Protein AF-A0A2N6A193-F1 (afdb_monomer_lite)

Radius of gyration: 11.96 Å; chains: 1; bounding box: 23×36×30 Å

Sequence (76 aa):
MQEITKEHVLEVCKLGQMGAHVCSYLVITDGQIACAKGTRIQQVIDSRREDGNMIAMGDNCEGRIGKVDPPEKKPE

Structure (mmCIF, N/CA/C/O backbone):
data_AF-A0A2N6A193-F1
#
_entry.id   AF-A0A2N6A193-F1
#
loop_
_atom_site.group_PDB
_atom_site.id
_atom_site.type_symbol
_atom_site.label_atom_id
_atom_site.label_alt_id
_atom_site.label_comp_id
_atom_site.label_asym_id
_atom_site.label_entity_id
_atom_site.label_seq_id
_atom_site.pdbx_PDB_ins_code
_atom_site.Cartn_x
_atom_site.Cartn_y
_atom_site.Cartn_z
_atom_site.occupancy
_atom_site.B_iso_or_equiv
_atom_site.auth_seq_id
_atom_site.auth_comp_id
_atom_site.auth_asym_id
_atom_site.auth_atom_id
_atom_site.pdbx_PDB_model_num
ATOM 1 N N . MET A 1 1 ? 0.942 -10.752 14.387 1.00 60.53 1 MET A N 1
ATOM 2 C CA . MET A 1 1 ? 0.832 -9.729 13.324 1.00 60.53 1 MET A CA 1
ATOM 3 C C . MET A 1 1 ? 0.273 -8.461 13.952 1.00 60.53 1 MET A C 1
ATOM 5 O O . MET A 1 1 ? -0.570 -8.584 14.829 1.00 60.53 1 MET A O 1
ATOM 9 N N . GLN A 1 2 ? 0.795 -7.288 13.594 1.00 78.75 2 GLN A N 1
ATOM 10 C CA . GLN A 1 2 ? 0.386 -6.013 14.199 1.00 78.75 2 GLN A CA 1
ATOM 11 C C . GLN A 1 2 ? -0.759 -5.373 13.395 1.00 78.75 2 GLN A C 1
ATOM 13 O O . GLN A 1 2 ? -0.854 -5.587 12.185 1.00 78.75 2 GLN A O 1
ATOM 18 N N . GLU A 1 3 ? -1.611 -4.601 14.066 1.00 87.19 3 GLU A N 1
ATOM 19 C CA . GLU A 1 3 ? -2.733 -3.889 13.446 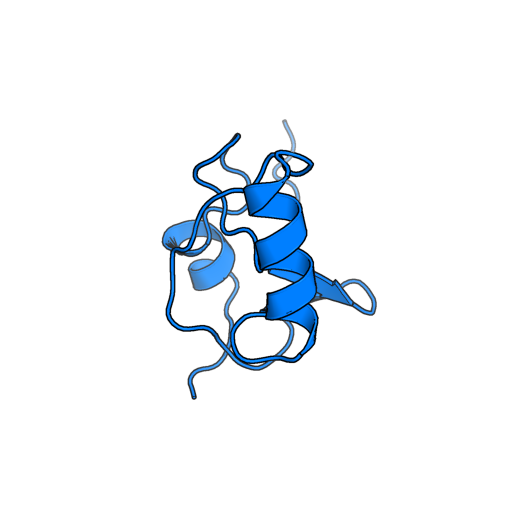1.00 87.19 3 GLU A CA 1
ATOM 20 C C . GLU A 1 3 ? -2.247 -2.727 12.563 1.00 87.19 3 GLU A C 1
ATOM 22 O O . GLU A 1 3 ? -1.164 -2.167 12.787 1.00 87.19 3 GLU A O 1
ATOM 27 N N . ILE A 1 4 ? -3.022 -2.397 11.530 1.00 92.06 4 ILE A N 1
ATOM 28 C CA . ILE A 1 4 ? -2.815 -1.207 10.704 1.00 92.06 4 ILE A CA 1
ATOM 29 C C . ILE A 1 4 ? -3.429 0.019 11.392 1.00 92.06 4 ILE A C 1
ATOM 31 O O . ILE A 1 4 ? -4.595 0.007 11.765 1.00 92.06 4 ILE A O 1
ATOM 35 N N . THR A 1 5 ? -2.653 1.093 11.540 1.00 93.19 5 THR A N 1
ATOM 36 C CA . THR A 1 5 ? -3.130 2.369 12.104 1.00 93.19 5 THR A CA 1
ATOM 37 C C . THR A 1 5 ? -3.016 3.494 11.078 1.00 93.19 5 THR A C 1
ATOM 39 O O . THR A 1 5 ? -2.307 3.357 10.074 1.00 93.19 5 THR A O 1
ATOM 42 N N . LYS A 1 6 ? -3.685 4.629 11.327 1.00 92.25 6 LYS A N 1
ATOM 43 C CA . LYS A 1 6 ? -3.606 5.809 10.449 1.00 92.25 6 LYS A CA 1
ATOM 44 C C . LYS A 1 6 ? -2.171 6.329 10.354 1.00 92.25 6 LYS A C 1
ATOM 46 O O . LYS A 1 6 ? -1.690 6.619 9.263 1.00 92.25 6 LYS A O 1
ATOM 51 N N . GLU A 1 7 ? -1.464 6.362 11.478 1.00 92.94 7 GLU A N 1
ATOM 52 C CA . GLU A 1 7 ? -0.070 6.806 11.574 1.00 92.94 7 GLU A CA 1
ATOM 53 C C . GLU A 1 7 ? 0.848 5.880 10.776 1.00 92.94 7 GLU A C 1
ATOM 55 O O . GLU A 1 7 ? 1.722 6.346 10.052 1.00 92.94 7 GLU A O 1
ATOM 60 N N . HIS A 1 8 ? 0.623 4.563 10.835 1.00 93.56 8 HIS A N 1
ATOM 61 C CA . HIS A 1 8 ? 1.391 3.617 10.029 1.00 93.56 8 HIS A CA 1
ATOM 62 C C . HIS A 1 8 ? 1.191 3.862 8.529 1.00 93.56 8 HIS A C 1
ATOM 64 O O . HIS A 1 8 ? 2.152 3.858 7.758 1.00 93.56 8 HIS A O 1
ATOM 70 N N . VAL A 1 9 ? -0.055 4.097 8.118 1.00 93.56 9 VAL A N 1
ATOM 71 C CA . VAL A 1 9 ? -0.404 4.358 6.719 1.00 93.56 9 VAL A CA 1
ATOM 72 C C . VAL A 1 9 ? 0.244 5.653 6.207 1.00 93.56 9 VAL A C 1
ATOM 74 O O . VAL A 1 9 ? 0.750 5.673 5.084 1.00 93.56 9 VAL A O 1
ATOM 77 N N . LEU A 1 10 ? 0.280 6.705 7.027 1.00 93.12 10 LEU A N 1
ATOM 78 C CA . LEU A 1 10 ? 0.857 8.004 6.669 1.00 93.12 10 LEU A CA 1
ATOM 79 C C . LEU A 1 10 ? 2.391 8.013 6.713 1.00 93.12 10 LEU A C 1
ATOM 81 O O . LEU A 1 10 ? 3.024 8.430 5.750 1.00 93.12 10 LEU A O 1
ATOM 85 N N . GLU A 1 11 ? 2.998 7.523 7.792 1.00 93.31 11 GLU A N 1
ATOM 86 C CA . GLU A 1 11 ? 4.438 7.687 8.036 1.00 93.31 11 GLU A CA 1
ATOM 87 C C . GLU A 1 11 ? 5.272 6.553 7.429 1.00 93.31 11 GLU A C 1
ATOM 89 O O . GLU A 1 11 ? 6.340 6.781 6.861 1.00 93.31 11 GLU A O 1
ATOM 94 N N . VAL A 1 12 ? 4.778 5.311 7.513 1.00 94.75 12 VAL A N 1
ATOM 95 C CA . VAL A 1 12 ? 5.509 4.129 7.028 1.00 94.75 12 VAL A CA 1
ATOM 96 C C . VAL A 1 12 ? 5.099 3.800 5.600 1.00 94.75 12 VAL A C 1
ATOM 98 O O . VAL A 1 12 ? 5.937 3.702 4.702 1.00 94.75 12 VAL A O 1
ATOM 101 N N . CYS A 1 13 ? 3.796 3.666 5.352 1.00 94.94 13 CYS A N 1
ATOM 102 C CA . CYS A 1 13 ? 3.301 3.388 4.008 1.00 94.94 13 CYS A CA 1
ATOM 103 C C . CYS A 1 13 ? 3.285 4.631 3.106 1.00 94.94 13 CYS A C 1
ATOM 105 O O . CYS A 1 13 ? 3.088 4.483 1.898 1.00 94.94 13 CYS A O 1
ATOM 107 N N . LYS A 1 14 ? 3.569 5.816 3.665 1.00 94.44 14 LYS A N 1
ATOM 108 C CA . LYS A 1 14 ? 3.742 7.082 2.940 1.00 94.44 14 LYS A CA 1
ATOM 109 C C . LYS A 1 14 ? 2.510 7.499 2.137 1.00 94.44 14 LYS A C 1
ATOM 111 O O . LYS A 1 14 ? 2.634 8.159 1.108 1.00 94.44 14 LYS A O 1
ATOM 116 N N . LEU A 1 15 ? 1.312 7.110 2.577 1.00 90.19 15 LEU A N 1
ATOM 117 C CA . LEU A 1 15 ? 0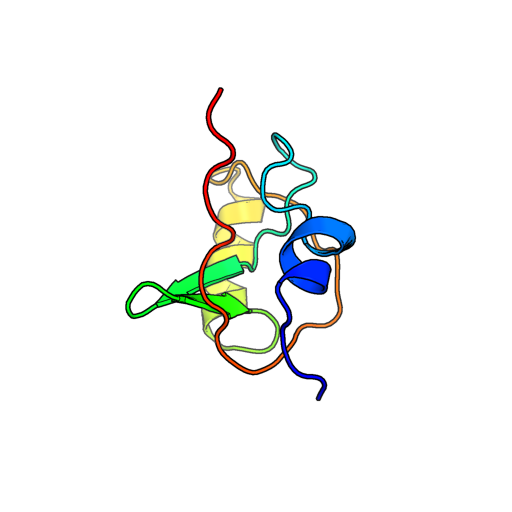.078 7.519 1.912 1.00 90.19 15 LEU A CA 1
ATOM 118 C C .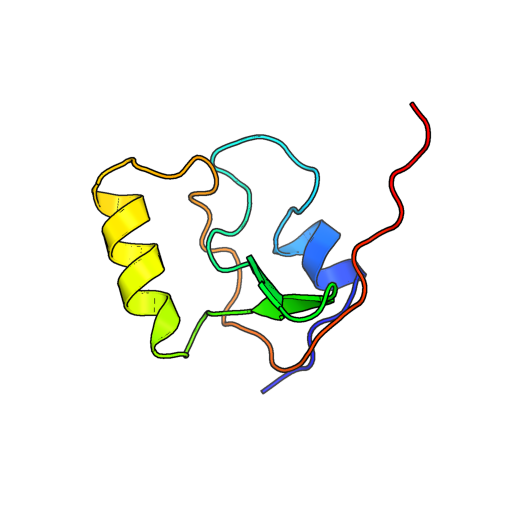 LEU A 1 15 ? -0.051 9.048 1.931 1.00 90.19 15 LEU A C 1
ATOM 120 O O . LEU A 1 15 ? 0.137 9.678 2.967 1.00 90.19 15 LEU A O 1
ATOM 124 N N . GLY A 1 16 ? -0.379 9.638 0.781 1.00 84.88 16 GLY A N 1
ATOM 125 C CA . GLY A 1 16 ? -0.436 11.094 0.608 1.00 84.88 16 GLY A CA 1
ATOM 126 C C . GLY A 1 16 ? 0.900 11.730 0.212 1.00 84.88 16 GLY A C 1
ATOM 127 O O . GLY A 1 16 ? 0.919 12.894 -0.176 1.00 84.88 16 GLY A O 1
ATOM 128 N N . GLN A 1 17 ? 2.003 10.975 0.234 1.00 84.38 17 GLN A N 1
ATOM 129 C CA . GLN A 1 17 ? 3.233 11.362 -0.457 1.00 84.38 17 GLN A CA 1
ATOM 130 C C . GLN A 1 17 ? 3.138 10.959 -1.938 1.00 84.38 17 GLN A C 1
ATOM 132 O O . GLN A 1 17 ? 2.328 10.112 -2.313 1.00 84.38 17 GLN A O 1
ATOM 137 N N . MET A 1 18 ? 3.925 11.587 -2.813 1.00 75.62 18 MET A N 1
ATOM 138 C CA . MET A 1 18 ? 3.821 11.356 -4.258 1.00 75.62 18 MET A CA 1
ATOM 139 C C . MET A 1 18 ? 4.748 10.234 -4.745 1.00 75.62 18 MET A C 1
ATOM 141 O O . MET A 1 18 ? 5.917 10.152 -4.365 1.00 75.62 18 MET A O 1
ATOM 145 N N . GLY A 1 19 ? 4.239 9.428 -5.679 1.00 79.56 19 GLY A N 1
ATOM 146 C CA . GLY A 1 19 ? 5.061 8.621 -6.581 1.00 79.56 19 GLY A CA 1
ATOM 147 C C . GLY A 1 19 ? 5.542 7.275 -6.030 1.00 79.56 19 GLY A C 1
ATOM 148 O O . GLY A 1 19 ? 4.893 6.631 -5.206 1.00 79.56 19 GLY A O 1
ATOM 149 N N . ALA A 1 20 ? 6.718 6.864 -6.509 1.00 87.56 20 ALA A N 1
ATOM 150 C CA . ALA A 1 20 ? 7.305 5.541 -6.295 1.00 87.56 20 ALA A CA 1
ATOM 151 C C . ALA A 1 20 ? 7.579 5.184 -4.824 1.00 87.56 20 ALA A C 1
ATOM 153 O O . ALA A 1 20 ? 7.748 4.012 -4.508 1.00 87.56 20 ALA A O 1
ATOM 154 N N . HIS A 1 21 ? 7.610 6.162 -3.916 1.00 89.56 21 HIS A N 1
ATOM 155 C CA . HIS A 1 21 ? 7.892 5.931 -2.497 1.00 89.56 21 HIS A CA 1
ATOM 156 C C . HIS A 1 21 ? 6.677 5.460 -1.688 1.00 89.56 21 HIS A C 1
ATOM 158 O O . HIS A 1 21 ? 6.849 4.984 -0.563 1.00 89.56 21 HIS A O 1
ATOM 164 N N . VAL A 1 22 ? 5.465 5.583 -2.233 1.00 94.62 22 VAL A N 1
ATOM 165 C CA . VAL A 1 22 ? 4.241 5.105 -1.579 1.00 94.62 22 VAL A CA 1
ATOM 166 C C . VAL A 1 22 ? 4.209 3.583 -1.603 1.00 94.62 22 VAL A C 1
ATOM 168 O O . VAL A 1 22 ? 4.513 2.968 -2.626 1.00 94.62 22 VAL A O 1
ATOM 171 N N . CYS A 1 23 ? 3.827 2.977 -0.479 1.00 95.75 23 CYS A N 1
ATOM 172 C CA . CYS A 1 23 ? 3.687 1.533 -0.371 1.00 95.75 23 CYS A CA 1
ATOM 173 C C . CYS A 1 23 ? 2.624 1.019 -1.350 1.00 95.75 23 CYS A C 1
ATOM 175 O O . CYS A 1 23 ? 1.466 1.434 -1.318 1.00 95.75 23 CYS A O 1
ATOM 177 N N . SER A 1 24 ? 3.035 0.083 -2.194 1.00 96.25 24 SER A N 1
ATOM 178 C CA . SER A 1 24 ? 2.218 -0.522 -3.248 1.00 96.25 24 SER A CA 1
ATOM 179 C C . SER A 1 24 ? 1.087 -1.414 -2.724 1.00 96.25 24 SER A C 1
ATOM 181 O O . SER A 1 24 ? 0.090 -1.620 -3.411 1.00 96.25 24 SER A O 1
ATOM 183 N N . TYR A 1 25 ? 1.219 -1.928 -1.498 1.00 96.12 25 TYR A N 1
ATOM 184 C CA . TYR A 1 25 ? 0.293 -2.911 -0.931 1.00 96.12 25 TYR A CA 1
ATOM 185 C C . TYR A 1 25 ? -0.894 -2.305 -0.174 1.00 96.12 25 TYR A C 1
ATOM 187 O O . TYR A 1 25 ? -1.654 -3.052 0.445 1.00 96.12 25 TYR A O 1
ATOM 195 N N . LEU A 1 26 ? -1.058 -0.980 -0.168 1.00 94.50 26 LEU A N 1
ATOM 196 C CA . LEU A 1 26 ? -2.266 -0.358 0.369 1.00 94.50 26 LEU A CA 1
ATOM 197 C C . LEU A 1 26 ? -3.415 -0.523 -0.629 1.00 94.50 26 LEU A C 1
ATOM 199 O O . LEU A 1 26 ? -3.322 -0.092 -1.776 1.00 94.50 26 LEU A O 1
ATOM 203 N N . VAL A 1 27 ? -4.511 -1.124 -0.179 1.00 93.69 27 VAL A N 1
ATOM 204 C CA . VAL A 1 27 ? -5.722 -1.340 -0.980 1.00 93.69 27 VAL A CA 1
ATOM 205 C C . VAL A 1 27 ? -6.936 -0.766 -0.262 1.00 93.69 27 VAL A C 1
ATOM 207 O O . VAL A 1 27 ? -6.957 -0.693 0.963 1.00 93.69 27 VAL A O 1
ATOM 210 N N . ILE A 1 28 ? -7.960 -0.371 -1.017 1.00 91.69 28 ILE A N 1
ATOM 211 C CA . ILE A 1 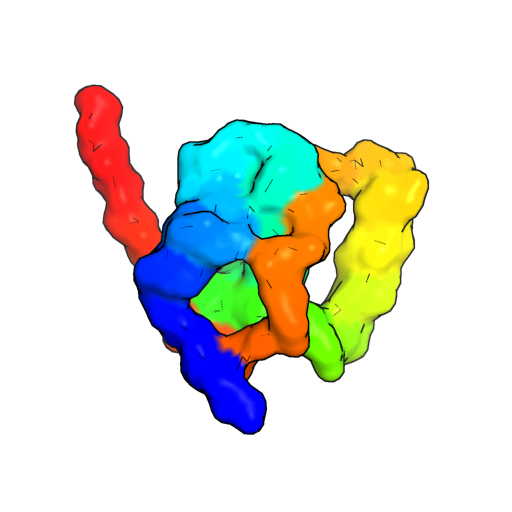28 ? -9.233 0.094 -0.456 1.00 91.69 28 ILE A CA 1
ATOM 212 C C . ILE A 1 28 ? -10.268 -1.027 -0.585 1.00 91.69 28 ILE A C 1
ATOM 214 O O . ILE A 1 28 ? -10.487 -1.553 -1.674 1.00 91.69 28 ILE A O 1
ATOM 218 N N . THR A 1 29 ? -10.911 -1.383 0.525 1.00 89.00 29 THR A N 1
ATOM 219 C CA . THR A 1 29 ? -11.988 -2.380 0.620 1.00 89.00 29 THR A CA 1
ATOM 220 C C . THR A 1 29 ? -13.081 -1.840 1.530 1.00 89.00 29 THR A C 1
ATOM 222 O O . THR A 1 29 ? -12.811 -1.438 2.658 1.00 89.00 29 THR A O 1
ATOM 225 N N . ASP A 1 30 ? -14.320 -1.820 1.040 1.00 90.94 30 ASP A N 1
ATOM 226 C CA . ASP A 1 30 ? -15.486 -1.310 1.779 1.00 90.94 30 ASP A CA 1
ATOM 227 C C . ASP A 1 30 ? -15.292 0.132 2.291 1.00 90.94 30 ASP A C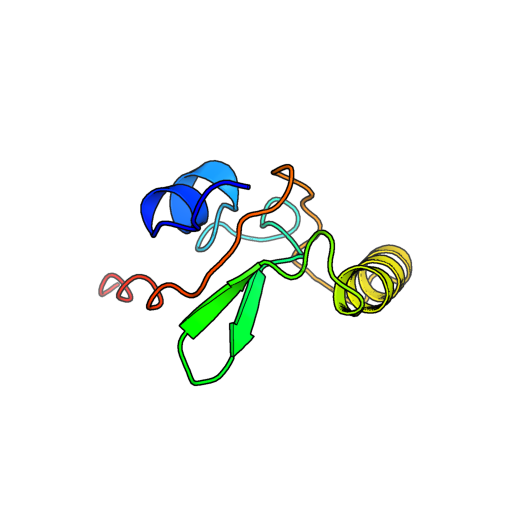 1
ATOM 229 O O . ASP A 1 30 ? -15.731 0.493 3.377 1.00 90.94 30 ASP A O 1
ATOM 233 N N . GLY A 1 31 ? -14.576 0.959 1.521 1.00 88.56 31 GLY A N 1
ATOM 234 C CA . GLY A 1 31 ? -14.261 2.345 1.885 1.00 88.56 31 GLY A CA 1
ATOM 235 C C . GLY A 1 31 ? -13.122 2.509 2.897 1.00 88.56 31 GLY A C 1
ATOM 236 O O . GLY A 1 31 ? -12.730 3.639 3.171 1.00 88.56 31 GLY A O 1
ATOM 237 N N . GLN A 1 32 ? -12.547 1.415 3.402 1.00 92.56 32 GLN A N 1
ATOM 238 C CA . GLN A 1 32 ? -11.436 1.432 4.352 1.00 92.56 32 GLN A CA 1
ATOM 239 C C . GLN A 1 32 ? -10.128 0.969 3.709 1.00 92.56 32 GLN A C 1
ATOM 241 O O . GLN A 1 32 ? -10.118 0.201 2.746 1.00 92.56 32 GLN A O 1
ATOM 246 N N . ILE A 1 33 ? -9.008 1.423 4.259 1.00 93.69 33 ILE A N 1
ATOM 247 C CA . ILE A 1 33 ? -7.663 1.042 3.834 1.00 93.69 33 ILE A CA 1
ATOM 248 C C . ILE A 1 33 ? -7.270 -0.265 4.513 1.00 93.69 33 ILE A C 1
ATOM 250 O O . ILE A 1 33 ? -7.342 -0.383 5.733 1.00 93.69 33 ILE A O 1
ATOM 254 N N . ALA A 1 34 ? -6.796 -1.222 3.724 1.00 95.06 34 ALA A N 1
ATOM 255 C CA . ALA A 1 34 ? -6.233 -2.484 4.182 1.00 95.06 34 ALA A CA 1
ATOM 256 C C . ALA A 1 34 ? -4.843 -2.712 3.575 1.00 95.06 34 ALA A C 1
ATOM 258 O O . ALA A 1 34 ? -4.489 -2.142 2.542 1.00 95.06 34 ALA A O 1
ATOM 259 N N . CYS A 1 35 ? -4.052 -3.578 4.209 1.00 95.56 35 CYS A N 1
ATOM 260 C CA . CYS A 1 35 ? -2.771 -4.023 3.673 1.00 95.56 35 CYS A CA 1
ATOM 261 C C . CYS A 1 35 ? -2.937 -5.363 2.947 1.00 95.56 35 CYS A C 1
ATOM 263 O O . CYS A 1 35 ? -3.445 -6.329 3.513 1.00 95.56 35 CYS A O 1
ATOM 265 N N . ALA A 1 36 ? -2.477 -5.429 1.701 1.00 95.81 36 ALA A N 1
ATOM 266 C CA . ALA A 1 36 ? -2.469 -6.644 0.894 1.00 95.81 36 ALA A CA 1
ATOM 267 C C . ALA A 1 36 ? -1.186 -7.482 1.059 1.00 95.81 36 ALA A C 1
ATOM 269 O O . ALA A 1 36 ? -1.131 -8.601 0.540 1.00 95.81 36 ALA A O 1
ATOM 270 N N . LYS A 1 37 ? -0.161 -6.982 1.764 1.00 95.56 37 LYS A N 1
ATOM 271 C CA . LYS A 1 37 ? 1.107 -7.703 1.954 1.00 95.56 37 LYS A CA 1
ATOM 272 C C . LYS A 1 37 ? 0.892 -8.950 2.818 1.00 95.56 37 LYS A C 1
ATOM 274 O O . LYS A 1 37 ? 0.169 -8.911 3.810 1.00 95.56 37 LYS A O 1
ATOM 279 N N . GLY A 1 38 ? 1.482 -10.068 2.411 1.00 92.81 38 GLY A N 1
ATOM 280 C CA . GLY A 1 38 ? 1.270 -11.391 3.002 1.00 92.81 38 GLY A CA 1
ATOM 281 C C . GLY A 1 38 ? -0.036 -12.073 2.579 1.00 92.81 38 GLY A C 1
ATOM 282 O O . GLY A 1 38 ? -0.316 -13.183 3.027 1.00 92.81 38 GLY A O 1
ATOM 283 N N . THR A 1 39 ? -0.844 -11.447 1.717 1.00 93.38 39 THR A N 1
ATOM 284 C CA . THR A 1 39 ? -2.081 -12.040 1.183 1.00 93.38 39 THR A CA 1
ATOM 285 C C . THR A 1 39 ? -1.882 -12.531 -0.251 1.00 93.38 39 THR A C 1
ATOM 287 O O . THR A 1 39 ? -0.906 -12.191 -0.916 1.00 93.38 39 THR A O 1
ATOM 290 N N . ARG A 1 40 ? -2.857 -13.275 -0.789 1.00 94.25 40 ARG A N 1
ATOM 291 C CA . ARG A 1 40 ? -2.854 -13.678 -2.209 1.00 94.25 40 ARG A CA 1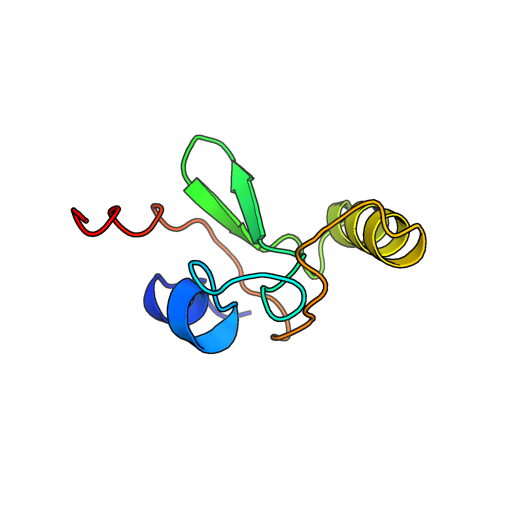
ATOM 292 C C . ARG A 1 40 ? -2.868 -12.489 -3.176 1.00 94.25 40 ARG A C 1
ATOM 294 O O . ARG A 1 40 ? -2.396 -12.619 -4.297 1.00 94.25 40 ARG A O 1
ATOM 301 N N . ILE A 1 41 ? -3.383 -11.334 -2.747 1.00 94.75 41 ILE A N 1
ATOM 302 C CA . ILE A 1 41 ? -3.421 -10.117 -3.569 1.00 94.75 41 ILE A CA 1
ATOM 303 C C . ILE A 1 41 ? -2.005 -9.561 -3.782 1.00 94.75 41 ILE A C 1
ATOM 305 O O . ILE A 1 41 ? -1.759 -8.935 -4.809 1.00 94.75 41 ILE A O 1
ATOM 309 N N . GLN A 1 42 ? -1.061 -9.844 -2.872 1.00 96.00 42 GLN A N 1
ATOM 310 C CA . GLN A 1 42 ? 0.324 -9.390 -2.998 1.00 96.00 42 GLN A CA 1
ATOM 311 C C . GLN A 1 42 ? 0.935 -9.795 -4.346 1.00 96.00 42 GLN A C 1
ATOM 313 O O . GLN A 1 42 ? 1.497 -8.946 -5.019 1.00 96.00 42 GLN A O 1
ATOM 318 N N . GLN A 1 43 ? 0.737 -11.040 -4.789 1.00 96.44 43 GLN A N 1
ATOM 319 C CA . GLN A 1 43 ? 1.292 -11.536 -6.057 1.00 96.44 43 GLN A CA 1
ATOM 320 C C . GLN A 1 43 ? 0.792 -10.743 -7.273 1.00 96.44 43 GLN A C 1
ATOM 322 O O . GLN A 1 43 ? 1.535 -10.505 -8.221 1.00 96.44 43 GLN A O 1
ATOM 327 N N . VAL A 1 44 ? -0.468 -10.301 -7.237 1.00 96.00 44 VAL A N 1
ATOM 328 C CA . VAL A 1 44 ? -1.051 -9.465 -8.296 1.00 96.00 44 VAL A CA 1
ATOM 329 C C . VAL A 1 44 ? -0.435 -8.066 -8.277 1.00 96.00 44 VAL A C 1
ATOM 331 O O . VAL A 1 44 ? -0.193 -7.485 -9.332 1.00 96.00 44 VAL A O 1
ATOM 334 N N . ILE A 1 45 ? -0.186 -7.518 -7.086 1.00 96.38 45 ILE A N 1
ATOM 335 C CA . ILE A 1 45 ? 0.460 -6.211 -6.923 1.00 96.38 45 ILE A CA 1
ATOM 336 C C . ILE A 1 45 ? 1.922 -6.278 -7.373 1.00 96.38 45 ILE A C 1
ATOM 338 O O . ILE A 1 45 ? 2.355 -5.399 -8.110 1.00 96.38 45 ILE A O 1
ATOM 342 N N . ASP A 1 46 ? 2.651 -7.330 -7.002 1.00 96.44 46 ASP A N 1
ATOM 343 C CA . ASP A 1 46 ? 4.051 -7.530 -7.387 1.00 96.44 46 ASP A CA 1
ATOM 344 C C . ASP A 1 46 ? 4.205 -7.598 -8.911 1.00 96.44 46 ASP A C 1
ATOM 346 O O . ASP A 1 46 ? 4.978 -6.825 -9.472 1.00 96.44 46 ASP A O 1
ATOM 350 N N . SER A 1 47 ? 3.373 -8.388 -9.601 1.00 96.69 47 SER A N 1
ATOM 351 C CA . SER A 1 47 ? 3.363 -8.423 -11.072 1.00 96.69 47 SER A CA 1
ATOM 352 C C . SER A 1 47 ? 3.094 -7.043 -11.687 1.00 96.69 47 SER A C 1
ATOM 354 O O . SER A 1 47 ? 3.803 -6.619 -12.593 1.00 96.69 47 SER A O 1
ATOM 356 N N . ARG A 1 48 ? 2.125 -6.279 -11.166 1.00 94.62 48 ARG A N 1
ATOM 357 C CA . ARG A 1 48 ? 1.831 -4.930 -11.687 1.00 94.62 48 ARG A CA 1
ATOM 358 C C . ARG A 1 48 ? 2.962 -3.930 -11.453 1.00 94.62 48 ARG A C 1
ATOM 360 O O . ARG A 1 48 ? 3.120 -3.013 -12.261 1.00 94.62 48 ARG A O 1
ATOM 367 N N . ARG A 1 49 ? 3.708 -4.073 -10.353 1.00 93.88 49 ARG A N 1
ATOM 368 C CA . ARG A 1 49 ? 4.906 -3.268 -10.081 1.00 93.88 49 ARG A CA 1
ATOM 369 C C . ARG A 1 49 ? 5.996 -3.594 -11.093 1.00 93.88 49 ARG A C 1
ATOM 371 O O . ARG A 1 49 ? 6.545 -2.676 -11.693 1.00 93.88 49 ARG A O 1
ATOM 378 N N . GLU A 1 50 ? 6.282 -4.876 -11.296 1.00 94.00 50 GLU A N 1
ATOM 379 C CA . GLU A 1 50 ? 7.297 -5.342 -12.250 1.00 94.00 50 GLU A CA 1
ATOM 380 C C . GLU A 1 50 ? 6.984 -4.892 -13.682 1.00 94.00 50 GLU A C 1
ATOM 382 O O . GLU A 1 50 ? 7.873 -4.410 -14.382 1.00 94.00 50 GLU A O 1
ATOM 387 N N . ASP A 1 51 ? 5.708 -4.930 -14.072 1.00 94.69 51 ASP A N 1
ATOM 388 C CA . ASP A 1 51 ? 5.245 -4.475 -15.387 1.00 94.69 51 ASP A CA 1
ATOM 389 C C . ASP A 1 51 ? 5.220 -2.939 -15.542 1.00 94.69 51 ASP A C 1
ATOM 391 O O . ASP A 1 51 ? 4.879 -2.427 -16.609 1.00 94.69 51 ASP A O 1
ATOM 395 N N . GLY A 1 52 ? 5.522 -2.173 -14.486 1.00 90.56 52 GLY A N 1
ATOM 396 C CA . GLY A 1 52 ? 5.474 -0.706 -14.507 1.00 90.56 52 GLY A CA 1
ATOM 397 C C . GLY A 1 52 ? 4.059 -0.121 -14.612 1.00 90.56 52 GLY A C 1
ATOM 398 O O . GLY A 1 52 ? 3.893 1.058 -14.917 1.00 90.56 52 GLY A O 1
ATOM 399 N N . ASN A 1 53 ? 3.028 -0.921 -14.328 1.00 92.75 53 ASN A N 1
ATOM 400 C CA . ASN A 1 53 ? 1.615 -0.537 -14.421 1.00 92.75 53 ASN A CA 1
ATOM 401 C C . ASN A 1 53 ? 1.092 0.176 -13.158 1.00 92.75 53 ASN A C 1
ATOM 403 O O . ASN A 1 53 ? -0.117 0.360 -12.994 1.00 92.75 53 ASN A O 1
ATOM 407 N N . MET A 1 54 ? 1.978 0.558 -12.233 1.00 91.25 54 MET A N 1
ATOM 408 C CA . MET A 1 54 ? 1.634 1.227 -10.978 1.00 91.25 54 MET A CA 1
ATOM 409 C C . MET A 1 54 ? 2.611 2.358 -10.657 1.00 91.25 54 MET A C 1
ATOM 411 O O . MET A 1 54 ? 3.807 2.266 -10.904 1.00 91.25 54 MET A O 1
ATOM 415 N N . ILE A 1 55 ? 2.080 3.425 -10.056 1.00 91.56 55 ILE A N 1
ATOM 416 C CA . ILE A 1 55 ? 2.877 4.567 -9.584 1.00 91.56 55 ILE A CA 1
ATOM 417 C C . ILE A 1 55 ? 3.451 4.290 -8.188 1.00 91.56 55 ILE A C 1
ATOM 419 O O . ILE A 1 55 ? 4.591 4.649 -7.908 1.00 91.56 55 ILE A O 1
ATOM 423 N N . ALA A 1 56 ? 2.665 3.664 -7.307 1.00 93.31 56 ALA A N 1
ATOM 424 C CA . ALA A 1 56 ? 3.100 3.283 -5.967 1.00 93.31 56 ALA A CA 1
ATOM 425 C C . ALA A 1 56 ? 3.980 2.030 -6.059 1.00 93.31 56 ALA A C 1
ATOM 427 O O . ALA A 1 56 ? 3.481 0.942 -6.340 1.00 93.31 56 ALA A O 1
ATOM 428 N N . MET A 1 57 ? 5.283 2.197 -5.835 1.00 94.19 57 MET A N 1
ATOM 429 C CA . MET A 1 57 ? 6.297 1.155 -6.037 1.00 94.19 57 MET A CA 1
ATOM 430 C C . MET A 1 57 ? 7.016 0.760 -4.746 1.00 94.19 57 MET A C 1
ATOM 432 O O . MET A 1 57 ? 7.855 -0.140 -4.768 1.00 94.19 57 MET A O 1
ATOM 436 N N . GLY A 1 58 ? 6.692 1.401 -3.624 1.00 93.75 58 GLY A N 1
ATOM 437 C CA . GLY A 1 58 ? 7.331 1.164 -2.341 1.00 93.75 58 GLY A CA 1
ATOM 438 C C . GLY A 1 58 ? 6.972 -0.200 -1.762 1.00 93.75 58 GLY A C 1
ATOM 439 O O . GLY A 1 58 ? 5.845 -0.688 -1.908 1.00 93.75 58 GLY A O 1
ATOM 440 N N . ASP A 1 59 ? 7.937 -0.782 -1.062 1.00 95.06 59 ASP A N 1
ATOM 441 C CA . ASP A 1 59 ? 7.759 -1.910 -0.155 1.00 95.06 59 ASP A CA 1
ATOM 442 C C . ASP A 1 59 ? 8.306 -1.494 1.215 1.00 95.06 59 ASP A C 1
ATOM 444 O O . ASP A 1 59 ? 9.487 -1.654 1.513 1.00 95.06 59 ASP A O 1
ATOM 448 N N . ASN A 1 60 ? 7.453 -0.840 2.004 1.00 93.94 60 ASN A N 1
ATOM 449 C CA . ASN A 1 60 ? 7.915 -0.043 3.141 1.00 93.94 60 ASN A CA 1
ATOM 450 C C . ASN A 1 60 ? 7.703 -0.728 4.501 1.00 93.94 60 ASN A C 1
ATOM 452 O O . ASN A 1 60 ? 8.080 -0.168 5.529 1.00 93.94 60 ASN A O 1
ATOM 456 N N . CYS A 1 61 ? 7.032 -1.881 4.549 1.00 93.50 61 CYS A N 1
ATOM 457 C CA . CYS A 1 61 ? 6.716 -2.557 5.808 1.00 93.50 61 CYS A CA 1
ATOM 458 C C . CYS A 1 61 ? 6.540 -4.064 5.633 1.00 93.50 61 CYS A C 1
ATOM 460 O O . CYS A 1 61 ? 6.294 -4.534 4.533 1.00 93.50 61 CYS A O 1
ATOM 462 N N . GLU A 1 62 ? 6.561 -4.823 6.728 1.00 93.75 62 GLU A N 1
ATOM 463 C CA . GLU A 1 62 ? 6.360 -6.285 6.737 1.00 93.75 62 GLU A CA 1
ATOM 464 C C . GLU A 1 62 ? 4.884 -6.728 6.650 1.00 93.75 62 GLU A C 1
ATOM 466 O O . GLU A 1 62 ? 4.569 -7.906 6.798 1.00 93.75 62 GLU A O 1
ATOM 471 N N . GLY A 1 63 ? 3.962 -5.790 6.413 1.00 92.44 63 GLY A N 1
ATOM 472 C CA . GLY A 1 63 ? 2.521 -6.040 6.389 1.00 92.44 63 GLY A CA 1
ATOM 473 C C . GLY A 1 63 ? 1.840 -5.883 7.752 1.00 92.44 63 GLY A C 1
ATOM 474 O O . GLY A 1 63 ? 2.453 -6.010 8.816 1.00 92.44 63 GLY A O 1
ATOM 475 N N . ARG A 1 64 ? 0.545 -5.553 7.719 1.00 93.06 64 ARG A N 1
ATOM 476 C CA . ARG A 1 64 ? -0.308 -5.304 8.895 1.00 93.06 64 ARG A CA 1
ATOM 477 C C . ARG A 1 64 ? -1.700 -5.886 8.678 1.00 93.06 64 ARG A C 1
ATOM 479 O O . ARG A 1 64 ? -2.165 -5.936 7.547 1.00 93.06 64 ARG A O 1
ATOM 486 N N . ILE A 1 65 ? -2.369 -6.315 9.746 1.00 89.31 65 ILE A N 1
ATOM 487 C CA . ILE A 1 65 ? -3.748 -6.825 9.660 1.00 89.31 65 ILE A CA 1
ATOM 488 C C . ILE A 1 65 ? -4.735 -5.703 9.957 1.00 89.31 65 ILE A C 1
ATOM 490 O O . ILE A 1 65 ? -4.470 -4.841 10.789 1.00 89.31 65 ILE A O 1
ATOM 494 N N . GLY A 1 66 ? -5.904 -5.780 9.332 1.00 88.19 66 GLY A N 1
ATOM 495 C CA . GLY A 1 66 ? -7.071 -4.993 9.696 1.00 88.19 66 GLY A CA 1
ATOM 496 C C . GLY A 1 66 ? -7.452 -4.012 8.604 1.00 88.19 66 GLY A C 1
ATOM 497 O O . GLY A 1 66 ? -6.951 -4.078 7.477 1.00 88.19 66 GLY A O 1
ATOM 498 N N . LYS A 1 67 ? -8.370 -3.120 8.961 1.00 90.38 67 LYS A N 1
ATOM 499 C CA . LYS A 1 67 ? -8.839 -2.032 8.115 1.00 90.38 67 LYS A CA 1
ATOM 500 C C . LYS A 1 67 ? -8.812 -0.748 8.927 1.00 90.38 67 LYS A C 1
ATOM 502 O O . LYS A 1 67 ? -9.149 -0.771 10.107 1.00 90.38 67 LYS A O 1
ATOM 507 N N . VAL A 1 68 ? -8.429 0.353 8.299 1.00 92.62 68 VAL A N 1
ATOM 508 C CA . VAL A 1 68 ? -8.450 1.677 8.917 1.00 92.62 68 VAL A CA 1
ATOM 509 C C . VAL A 1 68 ? -9.160 2.657 8.000 1.00 92.62 68 VAL A C 1
ATOM 511 O O . VAL A 1 68 ? -9.013 2.588 6.779 1.00 92.62 68 VAL A O 1
ATOM 514 N N . ASP A 1 69 ? -9.934 3.573 8.572 1.00 91.44 69 ASP A N 1
ATOM 515 C CA . ASP A 1 69 ? -10.558 4.621 7.773 1.00 91.44 69 ASP A CA 1
ATOM 516 C C . ASP A 1 69 ? -9.482 5.459 7.072 1.00 91.44 69 ASP A C 1
ATOM 518 O O . ASP A 1 69 ? -8.442 5.753 7.683 1.00 91.44 69 ASP A O 1
ATOM 522 N N . PRO A 1 70 ? -9.709 5.865 5.811 1.00 83.94 70 PRO A N 1
ATOM 523 C CA . PRO A 1 70 ? -8.787 6.740 5.114 1.00 83.94 70 PRO A CA 1
ATOM 524 C C . PRO A 1 70 ? -8.514 8.004 5.940 1.00 83.94 70 PRO A C 1
ATOM 526 O O . PRO A 1 70 ? -9.430 8.523 6.588 1.00 83.94 70 PRO A O 1
ATOM 529 N N . PRO A 1 71 ? -7.272 8.518 5.947 1.00 79.38 71 PRO A N 1
ATOM 530 C CA . PRO A 1 71 ? -6.999 9.805 6.566 1.00 79.38 71 PRO A CA 1
ATOM 531 C C . PRO A 1 71 ? -7.854 10.878 5.881 1.00 79.38 71 PRO A C 1
ATOM 533 O O . PRO A 1 71 ? -8.001 10.878 4.656 1.00 79.38 71 PRO A O 1
ATOM 536 N N . GLU A 1 72 ? -8.443 11.774 6.674 1.00 74.38 72 GLU A N 1
ATOM 537 C CA . GLU A 1 72 ? -9.234 12.884 6.145 1.00 74.38 72 GLU A CA 1
ATOM 538 C C . GLU A 1 72 ? -8.366 13.701 5.179 1.00 74.38 72 GLU A C 1
ATOM 540 O O . GLU A 1 72 ? -7.205 14.004 5.477 1.00 74.38 72 GLU A O 1
ATOM 545 N N . LYS A 1 73 ? -8.906 14.047 4.002 1.00 59.00 73 LYS A N 1
ATOM 546 C CA . LYS A 1 73 ? -8.232 14.992 3.105 1.00 59.00 73 LYS A CA 1
ATOM 547 C C . LYS A 1 73 ? -8.017 16.285 3.889 1.00 59.00 73 LYS A C 1
ATOM 549 O O . LYS A 1 73 ? -8.995 16.914 4.289 1.00 59.00 73 LYS A O 1
ATOM 554 N N . LYS A 1 74 ? -6.761 16.697 4.091 1.00 51.41 74 LYS A N 1
ATOM 555 C CA . LYS A 1 74 ? -6.495 18.071 4.525 1.00 51.41 74 LYS A CA 1
ATOM 556 C C . LYS A 1 74 ? -7.072 19.004 3.448 1.00 51.41 74 LYS A C 1
ATOM 558 O O . LYS A 1 74 ? -6.786 18.758 2.275 1.00 51.41 74 LYS A O 1
ATOM 563 N N . PRO A 1 75 ? -7.905 19.995 3.807 1.00 47.81 75 PRO A N 1
ATOM 564 C CA . PRO A 1 75 ? -8.325 21.013 2.854 1.00 47.81 75 PRO A CA 1
ATOM 565 C C . PRO A 1 75 ? -7.076 21.750 2.353 1.00 47.81 75 PRO A C 1
ATOM 567 O O . PRO A 1 75 ? -6.220 22.116 3.163 1.00 47.81 75 PRO A O 1
ATOM 570 N N . GLU A 1 76 ? -6.956 21.850 1.029 1.00 50.03 76 GLU A N 1
ATOM 571 C CA . GLU A 1 76 ? -5.905 22.592 0.316 1.00 50.03 76 GLU A CA 1
ATOM 572 C C . GLU A 1 76 ? -5.995 24.101 0.571 1.00 50.03 76 GLU A C 1
ATOM 574 O O . GLU A 1 76 ? -7.133 24.617 0.692 1.00 50.03 76 GLU A O 1
#

Foldseek 3Di:
DAADDQCCQCPQQVPVDFFQAHAQQWDADPQWTAGCAPHPCVVVSVVCLVVVVDRHNHPRDNGHDDTHHHDDPDDD

pLDDT: mean 89.25, std 10.6, range [47.81, 96.69]

Secondary structure (DSSP, 8-state):
-PBP-HHIIIIIS-TTS-GGGSBTTEEEETTEEEE-TTSHHHHHHHHHHHTT--S--B--SS--BSEEPPPPPPP-